Protein AF-A0A6B1HAH1-F1 (afdb_monomer_lite)

pLDDT: mean 73.46, std 19.05, range [43.0, 98.0]

Radius of gyration: 20.35 Å; chains: 1; bounding box: 49×51×38 Å

Secondary structure (DSSP, 8-state):
--PPP------------S----TT----------------TTSHHHHTT-HHHHHHHHHHHHHHHHHHHHTT-HHHHHHHHHHHHHHHHHHH--

Structure (mmCIF, N/CA/C/O backbone):
data_AF-A0A6B1HAH1-F1
#
_entry.id   AF-A0A6B1HAH1-F1
#
loop_
_atom_site.group_PDB
_atom_site.id
_atom_site.type_symbol
_atom_site.label_atom_id
_atom_site.label_alt_id
_atom_site.label_comp_id
_atom_site.label_asym_id
_atom_site.label_entity_id
_atom_site.label_seq_id
_atom_site.pdbx_PDB_ins_code
_atom_site.Cartn_x
_atom_site.Cartn_y
_atom_site.Cartn_z
_atom_site.occupancy
_atom_site.B_iso_or_equiv
_atom_site.auth_seq_id
_atom_site.auth_comp_id
_atom_site.auth_asym_id
_atom_site.auth_atom_id
_atom_site.pdbx_PDB_model_num
ATOM 1 N N . HIS A 1 1 ? -10.145 -43.999 20.218 1.00 52.66 1 HIS A N 1
ATOM 2 C CA . HIS A 1 1 ? -10.140 -42.535 20.001 1.00 52.66 1 HIS A CA 1
ATOM 3 C C . HIS A 1 1 ? -10.100 -42.265 18.498 1.00 52.66 1 HIS A C 1
ATOM 5 O O . HIS A 1 1 ? -9.049 -42.420 17.901 1.00 52.66 1 HIS A O 1
ATOM 11 N N . GLY A 1 2 ? -11.253 -41.997 17.870 1.00 71.94 2 GLY A N 1
ATOM 12 C CA . GLY A 1 2 ? -11.434 -42.003 16.406 1.00 71.94 2 GLY A CA 1
ATOM 13 C C . GLY A 1 2 ? -11.964 -40.687 15.833 1.00 71.94 2 GLY A C 1
ATOM 14 O O . GLY A 1 2 ? -12.803 -40.705 14.942 1.00 71.94 2 GLY A O 1
ATOM 15 N N . MET A 1 3 ? -11.530 -39.546 16.374 1.00 75.44 3 MET A N 1
ATOM 16 C CA . MET A 1 3 ? -11.874 -38.236 15.815 1.00 75.44 3 MET A CA 1
ATOM 17 C C . MET A 1 3 ? -10.702 -37.699 14.998 1.00 75.44 3 MET A C 1
ATOM 19 O O . MET A 1 3 ? -9.581 -37.621 15.497 1.00 75.44 3 MET A O 1
ATOM 23 N N . THR A 1 4 ? -10.970 -37.311 13.754 1.00 78.81 4 THR A N 1
ATOM 24 C CA . THR A 1 4 ? -9.999 -36.649 12.878 1.00 78.81 4 THR A CA 1
ATOM 25 C C . THR A 1 4 ? -10.061 -35.134 13.109 1.00 78.81 4 THR A C 1
ATOM 27 O O . THR A 1 4 ? -11.127 -34.546 12.900 1.00 78.81 4 THR A O 1
ATOM 30 N N . PRO A 1 5 ? -8.963 -34.472 13.514 1.00 87.00 5 PRO A N 1
ATOM 31 C CA . PRO A 1 5 ? -8.937 -33.020 13.675 1.00 87.00 5 PRO A CA 1
ATOM 32 C C . PRO A 1 5 ? -9.272 -32.299 12.361 1.00 87.00 5 PRO A C 1
ATOM 34 O O . PRO A 1 5 ? -8.784 -32.677 11.296 1.00 87.00 5 PRO A O 1
ATOM 37 N N . ARG A 1 6 ? -10.089 -31.240 12.428 1.00 85.62 6 ARG A N 1
ATOM 38 C CA . ARG A 1 6 ? -10.423 -30.369 11.287 1.00 85.62 6 ARG A CA 1
ATOM 39 C C . ARG A 1 6 ? -10.095 -28.911 11.605 1.00 85.62 6 ARG A C 1
ATOM 41 O O . ARG A 1 6 ? -10.190 -28.482 12.752 1.00 85.62 6 ARG A O 1
ATOM 48 N N . ARG A 1 7 ? -9.724 -28.146 10.572 1.00 81.94 7 ARG A N 1
ATOM 49 C CA . ARG A 1 7 ? -9.441 -26.704 10.665 1.00 81.94 7 ARG A CA 1
ATOM 50 C C . ARG A 1 7 ? -10.731 -25.936 10.966 1.00 81.94 7 ARG A C 1
ATOM 52 O O . ARG A 1 7 ? -11.733 -26.132 10.282 1.00 81.94 7 ARG A O 1
ATOM 59 N N . VAL A 1 8 ? -10.685 -25.029 11.938 1.00 84.69 8 VAL A N 1
ATOM 60 C CA . VAL A 1 8 ? -11.776 -24.081 12.195 1.00 84.69 8 VAL A CA 1
ATOM 61 C C . VAL A 1 8 ? -11.754 -23.009 11.106 1.00 84.69 8 VAL A C 1
ATOM 63 O O . VAL A 1 8 ? -10.774 -22.278 10.979 1.00 84.69 8 VAL A O 1
ATOM 66 N N . GLN A 1 9 ? -12.822 -22.916 10.314 1.00 79.50 9 GLN A N 1
ATOM 67 C CA . GLN A 1 9 ? -13.062 -21.791 9.411 1.00 79.50 9 GLN A CA 1
ATOM 68 C C . GLN A 1 9 ? -14.113 -20.898 10.061 1.00 79.50 9 GLN A C 1
ATOM 70 O O . GLN A 1 9 ? -15.283 -21.268 10.144 1.00 79.50 9 GLN A O 1
ATOM 75 N N . LYS A 1 10 ? -13.689 -19.749 10.588 1.00 80.88 10 LYS A N 1
ATOM 76 C CA . LYS A 1 10 ? -14.598 -18.765 11.175 1.00 80.88 10 LYS A CA 1
ATOM 77 C C . LYS A 1 10 ? -14.823 -17.661 10.153 1.00 80.88 10 LYS A C 1
ATOM 79 O O . LYS A 1 10 ? -13.865 -17.028 9.720 1.00 80.88 10 LYS A O 1
ATOM 84 N N . ALA A 1 11 ? -16.079 -17.437 9.780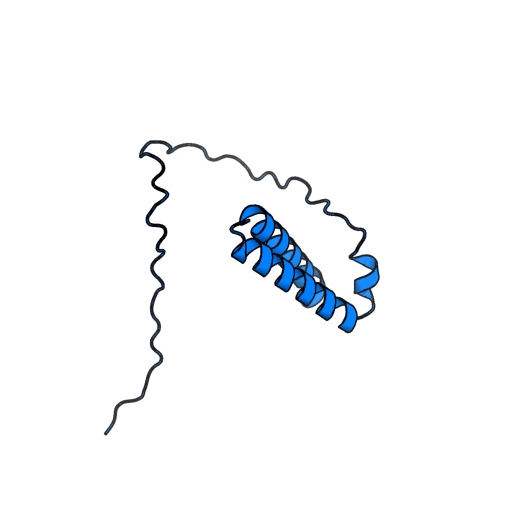 1.00 76.06 11 ALA A N 1
ATOM 85 C CA . ALA A 1 11 ? -16.442 -16.262 9.004 1.00 76.06 11 ALA A CA 1
ATOM 86 C C . ALA A 1 11 ? -16.137 -15.015 9.846 1.00 76.06 11 ALA A C 1
ATOM 88 O O . ALA A 1 11 ? -16.611 -14.892 10.979 1.00 76.06 11 ALA A O 1
ATOM 89 N N . VAL A 1 12 ? -15.310 -14.118 9.313 1.00 76.31 12 VAL A N 1
ATOM 90 C CA . VAL A 1 12 ? -15.110 -12.796 9.903 1.00 76.31 12 VAL A CA 1
ATOM 91 C C . VAL A 1 12 ? -16.377 -12.008 9.599 1.00 76.31 12 VAL A C 1
ATOM 93 O O . VAL A 1 12 ? -16.668 -11.727 8.440 1.00 76.31 12 VAL A O 1
ATOM 96 N N . ALA A 1 13 ? -17.175 -11.733 10.628 1.00 70.56 13 ALA A N 1
ATOM 97 C CA . ALA A 1 13 ? -18.296 -10.819 10.488 1.00 70.56 13 ALA A CA 1
ATOM 98 C C . ALA A 1 13 ? -17.736 -9.417 10.232 1.00 70.56 13 ALA A C 1
ATOM 100 O O . ALA A 1 13 ? -16.815 -8.988 10.927 1.00 70.56 13 ALA A O 1
ATOM 101 N N . ASP A 1 14 ? -18.278 -8.731 9.233 1.00 64.75 14 ASP A N 1
ATOM 102 C CA . ASP A 1 14 ? -17.909 -7.359 8.915 1.00 64.75 14 ASP A CA 1
ATOM 103 C C . ASP A 1 14 ? -18.360 -6.449 10.070 1.00 64.75 14 ASP A C 1
ATOM 105 O O . ASP A 1 14 ? -19.556 -6.247 10.294 1.00 64.75 14 ASP A O 1
ATOM 109 N N . VAL A 1 15 ? -17.410 -5.966 10.875 1.00 61.91 15 VAL A N 1
ATOM 110 C CA . VAL A 1 15 ? -17.683 -5.113 12.044 1.00 61.91 15 VAL A CA 1
ATOM 111 C C . VAL A 1 15 ? -17.640 -3.645 11.626 1.00 61.91 15 VAL A C 1
ATOM 113 O O . VAL A 1 15 ? -17.030 -2.810 12.284 1.00 61.91 15 VAL A O 1
ATOM 116 N N . MET A 1 16 ? -18.312 -3.295 10.531 1.00 62.97 16 MET A N 1
ATOM 117 C CA . MET A 1 16 ? -18.559 -1.898 10.177 1.00 62.97 16 MET A CA 1
ATOM 118 C C . MET A 1 16 ? -19.769 -1.365 10.973 1.00 62.97 16 MET A C 1
ATOM 120 O O . MET A 1 16 ? -20.782 -0.926 10.428 1.00 62.97 16 MET A O 1
ATOM 124 N N . VAL A 1 17 ? -19.692 -1.438 12.307 1.00 57.53 17 VAL A N 1
ATOM 125 C CA . VAL A 1 17 ? -20.689 -0.855 13.216 1.00 57.53 17 VAL A CA 1
ATOM 126 C C . VAL A 1 17 ? -20.341 0.621 13.407 1.00 57.53 17 VAL A C 1
ATOM 128 O O . VAL A 1 17 ? -19.610 0.984 14.320 1.00 57.53 17 VAL A O 1
ATOM 131 N N . GLY A 1 18 ? -20.837 1.482 12.516 1.00 59.78 18 GLY A N 1
ATOM 132 C CA . GLY A 1 18 ? -20.688 2.935 12.674 1.00 59.78 18 GLY A CA 1
ATOM 133 C C . GLY A 1 18 ? -21.060 3.773 11.454 1.00 59.78 18 GLY A C 1
ATOM 134 O O . GLY A 1 18 ? -21.582 4.870 11.612 1.00 59.78 18 GLY A O 1
ATOM 135 N N . ALA A 1 19 ? -20.906 3.252 10.237 1.00 54.22 19 ALA A N 1
ATOM 136 C CA . ALA A 1 19 ? -21.239 3.986 9.015 1.00 54.22 19 ALA A CA 1
ATOM 137 C C . ALA A 1 19 ? -22.686 3.719 8.559 1.00 54.22 19 ALA A C 1
ATOM 139 O O . ALA A 1 19 ? -22.940 3.312 7.427 1.00 54.22 19 ALA A O 1
ATOM 140 N N . ARG A 1 20 ? -23.674 3.924 9.442 1.00 52.34 20 ARG A N 1
ATOM 141 C CA . ARG A 1 20 ? -25.068 4.032 8.985 1.00 52.34 20 ARG A CA 1
ATOM 142 C C . ARG A 1 20 ? -25.229 5.375 8.273 1.00 52.34 20 ARG A C 1
ATOM 144 O O . ARG A 1 20 ? -25.564 6.373 8.903 1.00 52.34 20 ARG A O 1
ATOM 151 N N . ALA A 1 21 ? -25.023 5.392 6.959 1.00 50.97 21 ALA A N 1
ATOM 152 C CA . ALA A 1 21 ? -25.703 6.365 6.115 1.00 50.97 21 ALA A CA 1
ATOM 153 C C . ALA A 1 21 ? -27.218 6.127 6.242 1.00 50.97 21 ALA A C 1
ATOM 155 O O . ALA A 1 21 ? -27.680 4.984 6.287 1.00 50.97 21 ALA A O 1
ATOM 156 N N . ALA A 1 22 ? -27.974 7.214 6.367 1.00 46.06 22 ALA A N 1
ATOM 157 C CA . ALA A 1 22 ? -29.418 7.218 6.559 1.00 46.06 22 ALA A CA 1
ATOM 158 C C . ALA A 1 22 ? -30.169 6.311 5.552 1.00 46.06 22 ALA A C 1
ATOM 160 O O . ALA A 1 22 ? -29.754 6.191 4.394 1.00 46.06 22 ALA A O 1
ATOM 161 N N . PRO A 1 23 ? -31.299 5.694 5.945 1.00 44.50 23 PRO A N 1
ATOM 162 C CA . PRO A 1 23 ? -32.107 4.898 5.030 1.00 44.50 23 PRO A CA 1
ATOM 163 C C . PRO A 1 23 ? -32.795 5.833 4.026 1.00 44.50 23 PRO A C 1
ATOM 165 O O . PRO A 1 23 ? -33.708 6.570 4.389 1.00 44.50 23 PRO A O 1
ATOM 168 N N . GLY A 1 24 ? -32.358 5.827 2.762 1.00 54.97 24 GLY A N 1
ATOM 169 C CA . GLY A 1 24 ? -33.034 6.633 1.737 1.00 54.97 24 GLY A CA 1
ATOM 170 C C . GLY A 1 24 ? -32.470 6.657 0.315 1.00 54.97 24 GLY A C 1
ATOM 171 O O . GLY A 1 24 ? -33.205 7.030 -0.592 1.00 54.97 24 GLY A O 1
ATOM 172 N N . ALA A 1 25 ? -31.228 6.246 0.048 1.00 49.00 25 ALA A N 1
ATOM 173 C CA . ALA A 1 25 ? -30.649 6.405 -1.294 1.00 49.00 25 ALA A CA 1
ATOM 174 C C . ALA A 1 25 ? -30.574 5.086 -2.081 1.00 49.00 25 ALA A C 1
ATOM 176 O O . ALA A 1 25 ? -29.503 4.535 -2.312 1.00 49.00 25 ALA A O 1
ATOM 177 N N . ALA A 1 26 ? -31.724 4.588 -2.535 1.00 55.94 26 ALA A N 1
ATOM 178 C CA . ALA A 1 26 ? -31.783 3.605 -3.614 1.00 55.94 26 ALA A CA 1
ATOM 179 C C . ALA A 1 26 ? -32.239 4.284 -4.912 1.00 55.94 26 ALA A C 1
ATOM 181 O O . ALA A 1 26 ? -33.441 4.452 -5.115 1.00 55.94 26 ALA A O 1
ATOM 182 N N . ARG A 1 27 ? -31.298 4.633 -5.806 1.00 51.47 27 ARG A N 1
ATOM 183 C CA . ARG A 1 27 ? -31.462 4.588 -7.279 1.00 51.47 27 ARG A CA 1
ATOM 184 C C . ARG A 1 27 ? -30.246 5.165 -8.005 1.00 51.47 27 ARG A C 1
ATOM 186 O O . ARG A 1 27 ? -29.915 6.326 -7.823 1.00 51.47 27 ARG A O 1
ATOM 193 N N . GLY A 1 28 ? -29.680 4.382 -8.923 1.00 43.00 28 GLY A N 1
ATOM 194 C CA . GLY A 1 28 ? -28.816 4.921 -9.975 1.00 43.00 28 GLY A CA 1
ATOM 195 C C . GLY A 1 28 ? -27.820 3.919 -10.539 1.00 43.00 28 GLY A C 1
ATOM 196 O O . GLY A 1 28 ? -26.660 3.916 -10.157 1.00 43.00 28 GLY A O 1
ATOM 197 N N . ARG A 1 29 ? -28.259 3.089 -11.492 1.00 59.16 29 ARG A N 1
ATOM 198 C CA . ARG A 1 29 ? -27.341 2.455 -12.449 1.00 59.16 29 ARG A CA 1
ATOM 199 C C . ARG A 1 29 ? -26.642 3.568 -13.235 1.00 59.16 29 ARG A C 1
ATOM 201 O O . AR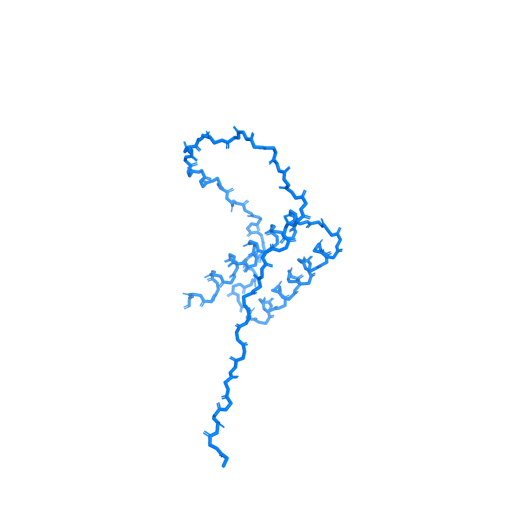G A 1 29 ? -27.324 4.322 -13.921 1.00 59.16 29 ARG A O 1
ATOM 208 N N . GLY A 1 30 ? -25.316 3.634 -13.175 1.00 44.44 30 GLY A N 1
ATOM 209 C CA . GLY A 1 30 ? -24.518 4.602 -13.924 1.00 44.44 30 GLY A CA 1
ATOM 210 C C . GLY A 1 30 ? -23.137 4.043 -14.240 1.00 44.44 30 GLY A C 1
ATOM 211 O O . GLY A 1 30 ? -22.305 3.927 -13.357 1.00 44.44 30 GLY A O 1
ATOM 212 N N . ARG A 1 31 ? -22.981 3.621 -15.497 1.00 48.69 31 ARG A N 1
ATOM 213 C CA . ARG A 1 31 ? -21.759 3.489 -16.307 1.00 48.69 31 ARG A CA 1
ATOM 214 C C . ARG A 1 31 ? -20.387 3.474 -15.608 1.00 48.69 31 ARG A C 1
ATOM 216 O O . ARG A 1 31 ? -19.940 4.447 -15.026 1.00 48.69 31 ARG A O 1
ATOM 223 N N . ARG A 1 32 ? -19.674 2.372 -15.882 1.00 55.34 32 ARG A N 1
ATOM 224 C CA . ARG A 1 32 ? -18.256 2.336 -16.279 1.00 55.34 32 ARG A CA 1
ATOM 225 C C . ARG A 1 32 ? -17.778 3.696 -16.809 1.00 55.34 32 ARG A C 1
ATOM 227 O O . ARG A 1 32 ? -18.121 4.044 -17.933 1.00 55.34 32 ARG A O 1
ATOM 234 N N . ASP A 1 33 ? -16.924 4.355 -16.043 1.00 45.41 33 ASP A N 1
ATOM 235 C CA . ASP A 1 33 ? -15.942 5.296 -16.562 1.00 45.41 33 ASP A CA 1
ATOM 236 C C . ASP A 1 33 ? -14.576 4.772 -16.123 1.00 45.41 33 ASP A C 1
ATOM 238 O O . ASP A 1 33 ? -14.105 4.998 -15.009 1.00 45.41 33 ASP A O 1
ATOM 242 N N . ALA A 1 34 ? -13.969 3.986 -17.013 1.00 51.94 34 ALA A N 1
ATOM 243 C CA . ALA A 1 34 ? -12.538 3.748 -17.003 1.00 51.94 34 ALA A CA 1
ATOM 244 C C . ALA A 1 34 ? -11.874 5.080 -17.367 1.00 51.94 34 ALA A C 1
ATOM 246 O O . ALA A 1 34 ? -11.598 5.351 -18.531 1.00 51.94 34 ALA A O 1
ATOM 247 N N . LYS A 1 35 ? -11.726 5.961 -16.376 1.00 46.59 35 LYS A N 1
ATOM 248 C CA . LYS A 1 35 ? -10.931 7.174 -16.519 1.00 46.59 35 LYS A CA 1
ATOM 249 C C . LYS A 1 35 ? -9.470 6.792 -16.349 1.00 46.59 35 LYS A C 1
ATOM 251 O O . LYS A 1 35 ? -9.089 6.269 -15.304 1.00 46.59 35 LYS A O 1
ATOM 256 N N . ASP A 1 36 ? -8.722 7.029 -17.419 1.00 48.62 36 ASP A N 1
ATOM 257 C CA . ASP A 1 36 ? -7.269 7.044 -17.538 1.00 48.62 36 ASP A CA 1
ATOM 258 C C . ASP A 1 36 ? -6.528 7.082 -16.198 1.00 48.62 36 ASP A C 1
ATOM 260 O O . ASP A 1 36 ? -6.290 8.139 -15.612 1.00 48.62 36 ASP A O 1
ATOM 264 N N . ARG A 1 37 ? -6.094 5.906 -15.738 1.00 47.09 37 ARG A N 1
ATOM 265 C CA . ARG A 1 37 ? -4.994 5.797 -14.779 1.00 47.09 37 ARG A CA 1
ATOM 266 C C . ARG A 1 37 ? -3.677 5.921 -15.542 1.00 47.09 37 ARG A C 1
ATOM 268 O O . ARG A 1 37 ? -2.878 4.992 -15.571 1.00 47.09 37 ARG A O 1
ATOM 275 N N . THR A 1 38 ? -3.422 7.066 -16.165 1.00 48.47 38 THR A N 1
ATOM 276 C CA . THR A 1 38 ? -2.042 7.447 -16.491 1.00 48.47 38 THR A CA 1
ATOM 277 C C . THR A 1 38 ? -1.380 7.919 -15.200 1.00 48.47 38 THR A C 1
ATOM 279 O O . THR A 1 38 ? -1.181 9.113 -14.978 1.00 48.47 38 THR A O 1
ATOM 282 N N . GLY A 1 39 ? -1.109 6.963 -14.307 1.00 50.25 39 GLY A N 1
ATOM 283 C CA . GLY A 1 39 ? -0.183 7.151 -13.197 1.00 50.25 39 GLY A CA 1
ATOM 284 C C . GLY A 1 39 ? 1.231 7.403 -13.734 1.00 50.25 39 GLY A C 1
ATOM 285 O O . GLY A 1 39 ? 1.498 7.141 -14.911 1.00 50.25 39 GLY A O 1
ATOM 286 N N . PRO A 1 40 ? 2.145 7.949 -12.918 1.00 46.38 40 PRO A N 1
ATOM 287 C CA . PRO A 1 40 ? 3.471 8.354 -13.366 1.00 46.38 40 PRO A CA 1
ATOM 288 C C . PRO A 1 40 ? 4.243 7.161 -13.947 1.00 46.38 40 PRO A C 1
ATOM 290 O O . PRO A 1 40 ? 4.886 6.394 -13.240 1.00 46.38 40 PRO A O 1
ATOM 293 N N . GLN A 1 41 ? 4.260 7.062 -15.277 1.00 52.31 41 GLN A N 1
ATOM 294 C CA . GLN A 1 41 ? 4.952 6.038 -16.072 1.00 52.31 41 GLN A CA 1
ATOM 295 C C . GLN A 1 41 ? 6.491 6.087 -15.944 1.00 52.31 41 GLN A C 1
ATOM 297 O O . GLN A 1 41 ? 7.218 5.456 -16.708 1.00 52.31 41 GLN A O 1
ATOM 302 N N . ARG A 1 42 ? 7.013 6.876 -15.002 1.00 47.91 42 ARG A N 1
ATOM 303 C CA . ARG A 1 42 ? 8.436 7.184 -14.862 1.00 47.91 42 ARG A CA 1
ATOM 304 C C . ARG A 1 42 ? 9.226 6.129 -14.089 1.00 47.91 42 ARG A C 1
ATOM 306 O O . ARG A 1 42 ? 10.427 6.048 -14.315 1.00 47.91 42 ARG A O 1
ATOM 313 N N . ALA A 1 43 ? 8.594 5.319 -13.238 1.00 50.91 43 ALA A N 1
ATOM 314 C CA . ALA A 1 43 ? 9.307 4.318 -12.431 1.00 50.91 43 ALA A CA 1
ATOM 315 C C . ALA A 1 43 ? 9.375 2.920 -13.077 1.00 50.91 43 ALA A C 1
ATOM 317 O O . ALA A 1 43 ? 10.301 2.164 -12.806 1.00 50.91 43 ALA A O 1
ATOM 318 N N . ILE A 1 44 ? 8.437 2.588 -13.971 1.00 51.97 44 ILE A N 1
ATOM 319 C CA . ILE A 1 44 ? 8.258 1.214 -14.479 1.00 51.97 44 ILE A CA 1
ATOM 320 C C . ILE A 1 44 ? 9.447 0.761 -15.345 1.00 51.97 44 ILE A C 1
ATOM 322 O O . ILE A 1 44 ? 9.847 -0.395 -15.301 1.00 51.97 44 ILE A O 1
ATOM 326 N N . ARG A 1 45 ? 10.087 1.678 -16.076 1.00 50.84 45 ARG A N 1
ATOM 327 C CA . ARG A 1 45 ? 11.096 1.324 -17.088 1.00 50.84 45 ARG A CA 1
ATOM 328 C C . ARG A 1 45 ? 12.438 0.835 -16.522 1.00 50.84 45 ARG A C 1
ATOM 330 O O . ARG A 1 45 ? 13.202 0.224 -17.254 1.00 50.84 45 ARG A O 1
ATOM 337 N N . ALA A 1 46 ? 12.749 1.128 -15.256 1.00 48.78 46 ALA A N 1
ATOM 338 C CA . ALA A 1 46 ? 13.976 0.649 -14.601 1.00 48.78 46 ALA A CA 1
ATOM 339 C C . ALA A 1 46 ? 13.801 -0.744 -13.968 1.00 48.78 46 ALA A C 1
ATOM 341 O O . ALA A 1 46 ? 14.771 -1.473 -13.773 1.00 48.78 46 ALA A O 1
ATOM 342 N N . VAL A 1 47 ? 12.555 -1.102 -13.665 1.00 53.75 47 VAL A N 1
ATOM 343 C CA . VAL A 1 47 ? 12.159 -2.339 -12.987 1.00 53.75 47 VAL A CA 1
ATOM 344 C C . VAL A 1 47 ? 12.066 -3.515 -13.969 1.00 53.75 47 VAL A C 1
ATOM 346 O O . VAL A 1 47 ? 12.297 -4.653 -13.572 1.00 53.75 47 VAL A O 1
ATOM 349 N N . ASP A 1 48 ? 11.850 -3.236 -15.260 1.00 59.03 48 ASP A N 1
ATOM 350 C CA . ASP A 1 48 ? 11.783 -4.223 -16.354 1.00 59.03 48 ASP A CA 1
ATOM 351 C C . ASP A 1 48 ? 13.031 -5.121 -16.492 1.00 59.03 48 ASP A C 1
ATOM 353 O O . ASP A 1 48 ? 12.969 -6.162 -17.142 1.00 59.03 48 ASP A O 1
ATOM 357 N N . THR A 1 49 ? 14.172 -4.748 -15.902 1.00 60.56 49 THR A N 1
ATOM 358 C CA . THR A 1 49 ? 15.458 -5.442 -16.113 1.00 60.56 49 THR A CA 1
ATOM 359 C C . THR A 1 49 ? 16.034 -6.175 -14.900 1.00 60.56 49 THR A C 1
ATOM 361 O O . THR A 1 49 ? 16.904 -7.021 -15.096 1.00 60.56 49 THR A O 1
ATOM 364 N N . ASP A 1 50 ? 15.585 -5.898 -13.668 1.00 79.00 50 ASP A N 1
ATOM 365 C CA . ASP A 1 50 ? 16.138 -6.529 -12.455 1.00 79.00 50 ASP A CA 1
ATOM 366 C C . ASP A 1 50 ? 15.030 -7.001 -11.488 1.00 79.00 50 ASP A C 1
ATOM 368 O O . ASP A 1 50 ? 14.417 -6.180 -10.795 1.00 79.00 50 ASP A O 1
ATOM 372 N N . PRO A 1 51 ? 14.810 -8.326 -11.365 1.00 81.31 51 PRO A N 1
ATOM 373 C CA . PRO A 1 51 ? 13.864 -8.907 -10.409 1.00 81.31 51 PRO A CA 1
ATOM 374 C C . PRO A 1 51 ? 14.121 -8.497 -8.952 1.00 81.31 51 PRO A C 1
ATOM 376 O O 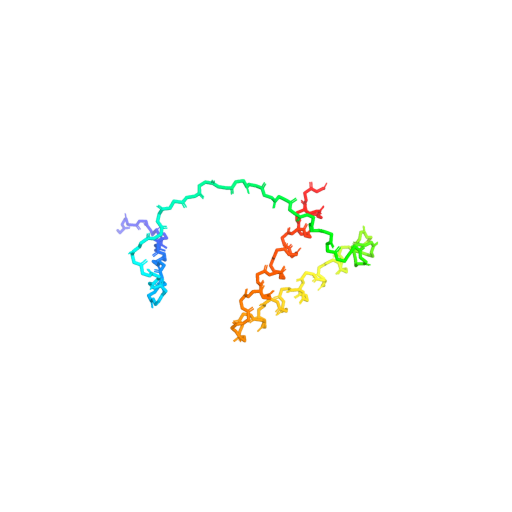. PRO A 1 51 ? 13.189 -8.409 -8.152 1.00 81.31 51 PRO A O 1
ATOM 379 N N . THR A 1 52 ? 15.378 -8.224 -8.593 1.00 83.81 52 THR A N 1
ATOM 380 C CA . THR A 1 52 ? 15.764 -7.814 -7.235 1.00 83.81 52 THR A CA 1
ATOM 381 C C . THR A 1 52 ? 15.298 -6.393 -6.943 1.00 83.81 52 THR A C 1
ATOM 383 O O . THR A 1 52 ? 14.781 -6.112 -5.861 1.00 83.81 52 THR A O 1
ATOM 386 N N . ALA A 1 53 ? 15.464 -5.492 -7.913 1.00 84.62 53 ALA A N 1
ATOM 387 C CA . ALA A 1 53 ? 14.967 -4.125 -7.827 1.00 84.62 53 ALA A CA 1
ATOM 388 C C . ALA A 1 53 ? 13.433 -4.091 -7.773 1.00 84.62 53 ALA A C 1
ATOM 390 O O . ALA A 1 53 ? 12.869 -3.295 -7.022 1.00 84.62 53 ALA A O 1
ATOM 391 N N . PHE A 1 54 ? 12.760 -4.994 -8.496 1.00 84.88 54 PHE A N 1
ATOM 392 C CA . PHE A 1 54 ? 11.306 -5.130 -8.421 1.00 84.88 54 PHE A CA 1
ATOM 393 C C . PHE A 1 54 ? 10.819 -5.564 -7.038 1.00 84.88 54 PHE A C 1
ATOM 395 O O . PHE A 1 54 ? 9.896 -4.953 -6.503 1.00 84.88 54 PHE A O 1
ATOM 402 N N . GLY A 1 55 ? 11.461 -6.571 -6.434 1.00 87.19 55 GLY A N 1
ATOM 403 C CA . GLY A 1 55 ? 11.130 -7.016 -5.078 1.00 87.19 55 GLY A CA 1
ATOM 404 C C . GLY A 1 55 ? 11.227 -5.881 -4.057 1.00 87.19 55 GLY A C 1
ATOM 405 O O . GLY A 1 55 ? 10.281 -5.641 -3.31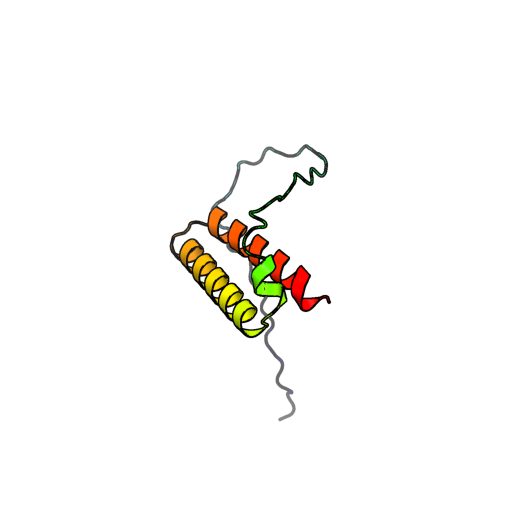7 1.00 87.19 55 GLY A O 1
ATOM 406 N N . LYS A 1 56 ? 12.317 -5.104 -4.103 1.00 89.44 56 LYS A N 1
ATOM 407 C CA . LYS A 1 56 ? 12.501 -3.938 -3.222 1.00 89.44 56 LYS A CA 1
ATOM 408 C C . LYS A 1 56 ? 11.417 -2.879 -3.408 1.00 89.44 56 LYS A C 1
ATOM 410 O O . LYS A 1 56 ? 10.890 -2.373 -2.428 1.00 89.44 56 LYS A O 1
ATOM 415 N N . LEU A 1 57 ? 11.056 -2.570 -4.655 1.00 88.25 57 LEU A N 1
ATOM 416 C CA . LEU A 1 57 ? 9.987 -1.612 -4.935 1.00 88.25 57 LEU A CA 1
ATOM 417 C C . LEU A 1 57 ? 8.637 -2.082 -4.372 1.00 88.25 57 LEU A C 1
ATOM 419 O O . LEU A 1 57 ? 7.879 -1.270 -3.844 1.00 88.25 57 LEU A O 1
ATOM 423 N N . LEU A 1 58 ? 8.328 -3.379 -4.483 1.00 89.88 58 LEU A N 1
ATOM 424 C CA . LEU A 1 58 ? 7.114 -3.944 -3.893 1.00 89.88 58 LEU A CA 1
ATOM 425 C C . LEU A 1 58 ? 7.125 -3.825 -2.368 1.00 89.88 58 LEU A C 1
ATOM 427 O O . LEU A 1 58 ? 6.116 -3.403 -1.807 1.00 89.88 58 LEU A O 1
ATOM 431 N N . ASP A 1 59 ? 8.247 -4.152 -1.727 1.00 92.50 59 ASP A N 1
ATOM 432 C CA . ASP A 1 59 ? 8.401 -4.056 -0.273 1.00 92.50 59 ASP A CA 1
ATOM 433 C C . ASP A 1 59 ? 8.236 -2.605 0.214 1.00 92.50 59 ASP A C 1
ATOM 435 O O . ASP A 1 59 ? 7.521 -2.352 1.186 1.00 92.50 59 ASP A O 1
ATOM 439 N N . ASP A 1 60 ? 8.828 -1.638 -0.494 1.00 93.19 60 ASP A N 1
ATOM 440 C CA . ASP A 1 60 ? 8.730 -0.211 -0.170 1.00 93.19 60 ASP A CA 1
ATOM 441 C C . ASP A 1 60 ? 7.285 0.309 -0.295 1.00 93.19 60 ASP A C 1
ATOM 443 O O . ASP A 1 60 ? 6.787 1.027 0.579 1.00 93.19 60 ASP A O 1
ATOM 447 N N . LEU A 1 61 ? 6.582 -0.064 -1.371 1.00 93.56 61 LEU A N 1
ATOM 448 C CA . LEU A 1 61 ? 5.173 0.295 -1.570 1.00 93.56 61 LEU A CA 1
ATOM 449 C C . LEU A 1 61 ? 4.270 -0.365 -0.525 1.00 93.56 61 LEU A C 1
ATOM 451 O O . LEU A 1 61 ? 3.345 0.268 -0.015 1.00 93.56 61 LEU A O 1
ATOM 455 N N . GLU A 1 62 ? 4.542 -1.618 -0.173 1.00 94.69 62 GLU A N 1
ATOM 456 C CA . GLU A 1 62 ? 3.794 -2.343 0.847 1.00 94.69 62 GLU A CA 1
ATOM 457 C C . GLU A 1 62 ? 3.984 -1.705 2.233 1.00 94.69 62 GLU A C 1
ATOM 459 O O . GLU A 1 62 ? 2.998 -1.435 2.924 1.00 94.69 62 GLU A O 1
ATOM 464 N N . ALA A 1 63 ? 5.218 -1.350 2.603 1.00 97.00 63 ALA A N 1
ATOM 465 C CA . ALA A 1 63 ? 5.506 -0.606 3.828 1.00 97.00 63 ALA A CA 1
ATOM 466 C C . ALA A 1 63 ? 4.759 0.738 3.870 1.00 97.00 63 ALA A C 1
ATOM 468 O O . ALA A 1 63 ? 4.089 1.046 4.859 1.00 97.00 63 ALA A O 1
ATOM 469 N N . LYS A 1 64 ? 4.787 1.498 2.767 1.00 95.25 64 LYS A N 1
ATOM 470 C CA . LYS A 1 64 ? 4.077 2.778 2.647 1.00 95.25 64 LYS A CA 1
ATOM 471 C C . LYS A 1 64 ? 2.560 2.624 2.791 1.00 95.25 64 LYS A C 1
ATOM 473 O O . LYS A 1 64 ? 1.924 3.416 3.482 1.00 95.25 64 LYS A O 1
ATOM 478 N N . MET A 1 65 ? 1.971 1.595 2.180 1.00 97.19 65 MET A N 1
ATOM 479 C CA . MET A 1 65 ? 0.547 1.280 2.337 1.00 97.19 65 MET A CA 1
ATOM 480 C C . MET A 1 65 ? 0.194 1.013 3.807 1.00 97.19 65 MET A C 1
ATOM 482 O O . MET A 1 65 ? -0.815 1.522 4.299 1.00 97.19 65 MET A O 1
ATOM 486 N N . TYR A 1 66 ? 1.017 0.229 4.514 1.00 96.56 66 TYR A N 1
ATOM 487 C CA . TYR A 1 66 ? 0.796 -0.062 5.930 1.00 96.56 66 TYR A CA 1
ATOM 488 C C . TYR A 1 66 ? 0.912 1.184 6.803 1.00 96.56 66 TYR A C 1
ATOM 490 O O . TYR A 1 66 ? 0.141 1.322 7.750 1.00 96.56 66 TYR A O 1
ATOM 498 N N . ASP A 1 67 ? 1.836 2.089 6.501 1.00 98.00 67 ASP A N 1
ATOM 499 C CA . ASP A 1 67 ? 1.987 3.328 7.261 1.00 98.00 67 ASP A CA 1
ATOM 500 C C . ASP A 1 67 ? 0.785 4.262 7.075 1.00 98.00 67 ASP A C 1
ATOM 502 O O . ASP A 1 67 ? 0.230 4.727 8.071 1.00 98.00 67 ASP A O 1
ATOM 506 N N . HIS A 1 68 ? 0.281 4.424 5.846 1.00 96.75 68 HIS A N 1
ATOM 507 C CA . HIS A 1 68 ? -0.985 5.126 5.603 1.00 96.75 68 HIS A CA 1
ATOM 508 C C . HIS A 1 68 ? -2.152 4.478 6.367 1.00 96.75 68 HIS A C 1
ATOM 510 O O . HIS A 1 68 ? -2.927 5.158 7.038 1.00 96.75 68 HIS A O 1
ATOM 516 N N . ALA A 1 69 ? -2.239 3.143 6.368 1.00 95.44 69 ALA A N 1
ATOM 517 C CA . ALA A 1 69 ? -3.277 2.433 7.113 1.00 95.44 69 ALA A CA 1
ATOM 518 C C . ALA A 1 69 ? -3.178 2.644 8.639 1.00 95.44 69 ALA A C 1
ATOM 520 O O . ALA A 1 69 ? -4.206 2.810 9.297 1.00 95.44 69 ALA A O 1
ATOM 521 N N . LYS A 1 70 ? -1.963 2.673 9.210 1.00 96.94 70 LYS A N 1
ATOM 522 C CA . LYS A 1 70 ? -1.740 2.984 10.637 1.00 96.94 70 LYS A CA 1
ATOM 523 C C . LYS A 1 70 ? -2.163 4.412 10.977 1.00 96.94 70 LYS A C 1
ATOM 525 O O . LYS A 1 70 ? -2.707 4.637 12.054 1.00 96.94 70 LYS A O 1
ATOM 530 N N . ASN A 1 71 ? -1.939 5.345 10.055 1.00 97.31 71 ASN A N 1
ATOM 531 C CA . ASN A 1 71 ? -2.302 6.752 10.205 1.00 97.31 71 ASN A CA 1
ATOM 532 C C . ASN A 1 71 ? -3.787 7.037 9.913 1.00 97.31 71 ASN A C 1
ATOM 534 O O . ASN A 1 71 ? -4.209 8.184 10.026 1.00 97.31 71 ASN A O 1
ATOM 538 N N . LEU A 1 72 ? -4.589 6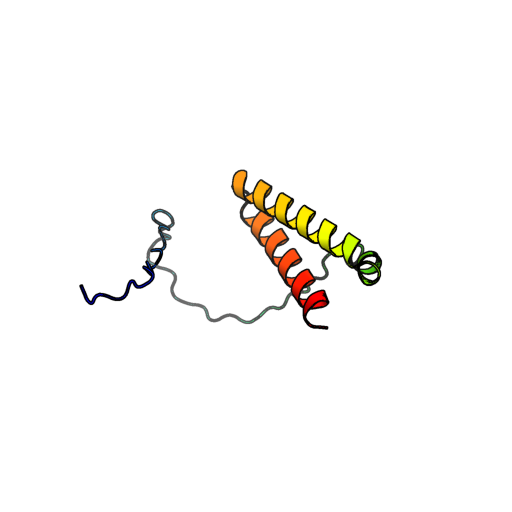.010 9.589 1.00 96.62 72 LEU A N 1
ATOM 539 C CA . LEU A 1 72 ? -6.000 6.119 9.185 1.00 96.62 72 LEU A CA 1
ATOM 540 C C . LEU A 1 72 ? -6.213 6.870 7.851 1.00 96.62 72 LEU A C 1
ATOM 542 O O . LEU A 1 72 ? -7.319 7.319 7.551 1.00 96.62 72 LEU A O 1
ATOM 546 N N . GLU A 1 73 ? -5.170 6.948 7.026 1.00 96.69 73 GLU A N 1
ATOM 547 C CA . GLU A 1 73 ? -5.144 7.531 5.678 1.00 96.69 73 GLU A CA 1
ATOM 548 C C . GLU A 1 73 ? -5.592 6.472 4.652 1.00 96.69 73 GLU A C 1
ATOM 550 O O . GLU A 1 73 ? -4.809 5.899 3.888 1.00 96.69 73 GLU A O 1
ATOM 555 N N . PHE A 1 74 ? -6.873 6.098 4.713 1.00 94.88 74 PHE A N 1
ATOM 556 C CA . PHE A 1 74 ? -7.388 4.955 3.951 1.00 94.88 74 PHE A CA 1
ATOM 557 C C . PHE A 1 74 ? -7.480 5.202 2.441 1.00 94.88 74 PHE A C 1
ATOM 559 O O . PHE A 1 74 ? -7.405 4.240 1.675 1.00 94.88 74 PHE A O 1
ATOM 566 N N . GLU A 1 75 ? -7.640 6.451 2.000 1.00 96.06 75 GLU A N 1
ATOM 567 C CA . GLU A 1 75 ? -7.683 6.780 0.570 1.00 96.06 75 GLU A CA 1
ATOM 568 C C . GLU A 1 75 ? -6.298 6.610 -0.064 1.00 96.06 75 GLU A C 1
ATOM 570 O O . GLU A 1 75 ? -6.155 5.972 -1.110 1.00 96.06 75 GLU A O 1
ATOM 575 N N . GLU A 1 76 ? -5.263 7.084 0.622 1.00 94.50 76 GLU A N 1
ATOM 576 C CA . GLU A 1 76 ? -3.863 6.944 0.245 1.00 94.50 76 GLU A CA 1
ATOM 577 C C . GLU A 1 76 ? -3.436 5.475 0.281 1.00 94.50 76 GLU A C 1
ATOM 579 O O . GLU A 1 76 ? -2.849 4.973 -0.681 1.00 94.50 76 GLU A O 1
ATOM 584 N N . ALA A 1 77 ? -3.803 4.740 1.337 1.00 94.81 77 ALA A N 1
ATOM 585 C CA . ALA A 1 77 ? -3.560 3.301 1.416 1.00 94.81 77 ALA A CA 1
ATOM 586 C C . ALA A 1 77 ? -4.240 2.541 0.261 1.00 94.81 77 ALA A C 1
ATOM 588 O O . ALA A 1 77 ? -3.647 1.631 -0.322 1.00 94.81 77 ALA A O 1
ATOM 589 N N . ALA A 1 78 ? -5.467 2.920 -0.116 1.00 94.44 78 ALA A N 1
ATOM 590 C CA . ALA A 1 78 ? -6.169 2.310 -1.242 1.00 94.44 78 ALA A CA 1
ATOM 591 C C . ALA A 1 78 ? -5.487 2.608 -2.586 1.00 94.44 78 ALA A C 1
ATOM 593 O O . ALA A 1 78 ? -5.395 1.708 -3.424 1.00 94.44 78 ALA A O 1
ATOM 594 N N . ALA A 1 79 ? -4.975 3.827 -2.779 1.00 94.31 79 ALA A N 1
ATOM 595 C CA . ALA A 1 79 ? -4.233 4.200 -3.980 1.00 94.31 79 ALA A CA 1
ATOM 596 C C . ALA A 1 79 ? -2.938 3.383 -4.124 1.00 94.31 79 ALA A C 1
ATOM 598 O O . ALA A 1 79 ? -2.692 2.809 -5.186 1.00 94.31 79 ALA A O 1
ATOM 599 N N . VAL A 1 80 ? -2.161 3.252 -3.042 1.00 94.31 80 VAL A N 1
ATOM 600 C CA . VAL A 1 80 ? -0.919 2.457 -3.039 1.00 94.31 80 VAL A CA 1
ATOM 601 C C . VAL A 1 80 ? -1.209 0.967 -3.258 1.00 94.31 80 VAL A C 1
ATOM 603 O O . VAL A 1 80 ? -0.499 0.296 -4.006 1.00 94.31 80 VAL A O 1
ATOM 606 N N . ARG A 1 81 ? -2.288 0.435 -2.671 1.00 94.31 81 ARG A N 1
ATOM 607 C CA . ARG A 1 81 ? -2.733 -0.948 -2.910 1.00 94.31 81 ARG A CA 1
ATOM 608 C C . ARG A 1 81 ? -3.061 -1.195 -4.383 1.00 94.31 81 ARG A C 1
ATOM 610 O O . ARG A 1 81 ? -2.711 -2.244 -4.923 1.00 94.31 81 ARG A O 1
ATOM 617 N N . ASP A 1 82 ? -3.779 -0.269 -5.013 1.00 94.94 82 ASP A N 1
ATOM 618 C CA . ASP A 1 82 ? -4.142 -0.370 -6.425 1.00 94.94 82 ASP A CA 1
ATOM 619 C C . ASP A 1 82 ? -2.888 -0.352 -7.318 1.00 94.94 82 ASP A C 1
ATOM 621 O O . ASP A 1 82 ? -2.777 -1.191 -8.209 1.00 94.94 82 ASP A O 1
ATOM 625 N N . GLU A 1 83 ? -1.911 0.509 -7.019 1.00 90.75 83 GLU A N 1
ATOM 626 C CA . GLU A 1 83 ? -0.610 0.542 -7.702 1.00 90.75 83 GLU A CA 1
ATOM 627 C C . GLU A 1 83 ? 0.156 -0.784 -7.554 1.00 90.75 83 GLU A C 1
ATOM 629 O O . GLU A 1 83 ? 0.615 -1.360 -8.542 1.00 90.75 83 GLU A O 1
ATOM 634 N N . LEU A 1 84 ? 0.227 -1.324 -6.335 1.00 90.75 84 LEU A N 1
ATOM 635 C CA . LEU A 1 84 ? 0.883 -2.601 -6.046 1.00 90.75 84 LEU A CA 1
ATOM 636 C C . LEU A 1 84 ? 0.212 -3.769 -6.784 1.00 90.75 84 LEU A C 1
ATOM 638 O O . LEU A 1 84 ? 0.890 -4.678 -7.272 1.00 90.75 84 LEU A O 1
ATOM 642 N N . ARG A 1 85 ? -1.120 -3.744 -6.912 1.00 90.88 85 ARG A N 1
ATOM 643 C CA . ARG A 1 85 ? -1.870 -4.743 -7.681 1.00 90.88 85 ARG A CA 1
ATOM 644 C C . ARG A 1 85 ? -1.559 -4.657 -9.173 1.00 90.88 85 ARG A C 1
ATOM 646 O O . ARG A 1 85 ? -1.345 -5.696 -9.796 1.00 90.88 85 ARG A O 1
ATOM 653 N N . ASP A 1 86 ? -1.530 -3.450 -9.726 1.00 88.06 86 ASP A N 1
ATOM 654 C CA . ASP A 1 86 ? -1.281 -3.223 -11.151 1.00 88.06 86 ASP A CA 1
ATOM 655 C C . ASP A 1 86 ? 0.173 -3.609 -11.519 1.00 88.06 86 ASP A C 1
ATOM 657 O O . ASP A 1 86 ? 0.404 -4.279 -12.531 1.00 88.06 86 ASP A O 1
ATOM 661 N N . LEU A 1 87 ? 1.144 -3.316 -10.643 1.00 86.12 87 LEU A N 1
ATOM 662 C CA . LEU A 1 87 ? 2.536 -3.773 -10.763 1.00 86.12 87 LEU A CA 1
ATOM 663 C C . LEU A 1 87 ? 2.642 -5.304 -10.739 1.00 86.12 87 LEU A C 1
ATOM 665 O O . LEU A 1 87 ? 3.222 -5.899 -11.644 1.00 86.12 87 LEU A O 1
ATOM 669 N N . ARG A 1 88 ? 2.037 -5.971 -9.749 1.00 86.06 88 ARG A N 1
ATOM 670 C CA . ARG A 1 88 ? 2.052 -7.443 -9.670 1.00 86.06 88 ARG A CA 1
ATOM 671 C C . ARG A 1 88 ? 1.407 -8.092 -10.893 1.00 86.06 88 ARG A C 1
ATOM 673 O O . ARG A 1 88 ? 1.948 -9.065 -11.407 1.00 86.06 88 ARG A O 1
ATOM 680 N N . ALA A 1 89 ? 0.285 -7.556 -11.372 1.00 86.00 89 ALA A N 1
ATOM 681 C CA . ALA A 1 89 ? -0.396 -8.075 -12.556 1.00 86.00 89 ALA A CA 1
ATOM 682 C C . ALA A 1 89 ? 0.453 -7.931 -13.827 1.00 86.00 89 ALA A C 1
ATOM 684 O O . ALA A 1 89 ? 0.459 -8.834 -14.656 1.00 86.00 89 ALA A O 1
ATOM 685 N N . THR A 1 90 ? 1.191 -6.828 -13.967 1.00 83.62 90 THR A N 1
ATOM 686 C CA . THR A 1 90 ? 2.043 -6.587 -15.142 1.00 83.62 90 THR A CA 1
ATOM 687 C C . THR A 1 90 ? 3.265 -7.511 -15.164 1.00 83.62 90 THR A C 1
ATOM 689 O O . THR A 1 90 ? 3.644 -7.993 -16.226 1.00 83.62 90 THR A O 1
ATOM 692 N N . TYR A 1 91 ? 3.864 -7.790 -14.002 1.00 79.12 91 TYR A N 1
ATOM 693 C CA . TYR A 1 91 ? 5.147 -8.498 -13.910 1.00 79.12 91 TYR A CA 1
ATOM 694 C C . TYR A 1 91 ? 5.045 -10.005 -13.627 1.00 79.12 91 TYR A C 1
ATOM 696 O O . TYR A 1 91 ? 5.963 -10.736 -13.976 1.00 79.12 91 TYR A O 1
ATOM 704 N N . LEU A 1 92 ? 3.975 -10.488 -12.980 1.00 74.31 92 LEU A N 1
ATOM 705 C CA . LEU A 1 92 ? 3.826 -11.910 -12.608 1.00 74.31 92 LEU A CA 1
ATOM 706 C C . LEU A 1 92 ? 2.951 -12.719 -13.577 1.00 74.31 92 LEU A C 1
ATOM 708 O O . LEU A 1 92 ? 2.819 -13.929 -13.405 1.00 74.31 92 LEU A O 1
ATOM 712 N N . VAL A 1 93 ? 2.298 -12.063 -14.540 1.00 64.62 93 VAL A N 1
ATOM 713 C CA . VAL A 1 93 ? 1.402 -12.706 -15.524 1.00 64.62 93 VAL A CA 1
ATOM 714 C C . VAL A 1 93 ? 2.076 -12.841 -16.904 1.00 64.62 93 VAL A C 1
ATOM 716 O O . VAL A 1 93 ? 1.446 -13.301 -17.853 1.00 64.62 93 VAL A O 1
ATOM 719 N N . ASN A 1 94 ? 3.361 -12.492 -17.002 1.00 46.84 94 ASN A N 1
ATOM 720 C CA . ASN A 1 94 ? 4.22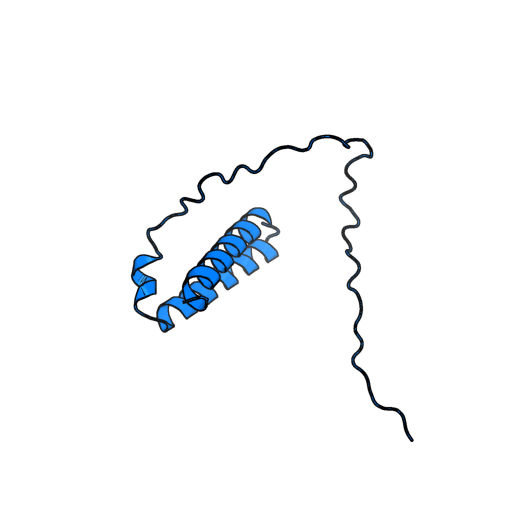8 -12.720 -18.165 1.00 46.84 94 ASN A CA 1
ATOM 721 C C . ASN A 1 94 ? 5.185 -13.886 -17.896 1.00 46.84 94 ASN A C 1
ATOM 723 O O . ASN A 1 94 ? 5.494 -14.616 -18.862 1.00 46.84 94 ASN A O 1
#

Sequence (94 aa):
HGMTPRRVQKAVADVMVGARAAPGAARGRGRRDAKDRTGPQRAIRAVDTDPTAFGKLLDDLEAKMYDHAKNLEFEEAAAVRDELRDLRATYLVN

Foldseek 3Di:
DDDDDDDDDDDDDDPPPPPPDDPDDDDDDDDDDPPDPPDPPPPVVVCVPDVVVLVVVLVVLVVVLVVCVVVVVNVSNVVSVVVSVVSCCVPVVD